Protein AF-A0AA34TKB6-F1 (afdb_monomer_lite)

Secondary structure (DSSP, 8-state):
-HHHHHHHHHHHHHHHHHHHHHH-GGGGGGHHHHHHHHTTS-HHHHHHHHHHHHHHHHHHHHH-TT-TT-TTSPPHHHHHHTTGGGGGSS-------------

Sequence (103 aa):
MEKEKKTETEELFSNYFSIFTNLSKKNLSRRAMALQVFITLSYEQKERSVIGANNYVEYYKSKNPGDNEAKFSINAYEFLSNMMFEEYQQKVKVKKETLGGLI

Structure (mmCIF, N/CA/C/O backbone):
data_AF-A0AA34TKB6-F1
#
_entry.id   AF-A0AA34TKB6-F1
#
loop_
_atom_site.group_PDB
_atom_site.id
_atom_site.type_symbol
_atom_site.label_atom_id
_atom_site.label_alt_id
_atom_site.label_comp_id
_atom_site.label_asym_id
_atom_site.label_entity_id
_atom_site.label_seq_id
_atom_site.pdbx_PDB_ins_code
_atom_site.Cartn_x
_atom_site.Cartn_y
_atom_site.Cartn_z
_atom_site.occupancy
_atom_site.B_iso_or_equiv
_atom_site.auth_seq_id
_atom_site.auth_comp_id
_atom_site.auth_asym_id
_atom_site.auth_atom_id
_atom_site.pdbx_PDB_model_num
ATOM 1 N N . MET A 1 1 ? -12.772 7.305 23.491 1.00 60.16 1 MET A N 1
ATOM 2 C CA . MET A 1 1 ? -12.317 5.973 23.045 1.00 60.16 1 MET A CA 1
ATOM 3 C C . MET A 1 1 ? -12.767 5.587 21.633 1.00 60.16 1 MET A C 1
ATOM 5 O O . MET A 1 1 ? -11.909 5.457 20.776 1.00 60.16 1 MET A O 1
ATOM 9 N N . GLU A 1 2 ? -14.062 5.411 21.329 1.00 62.03 2 GLU A N 1
ATOM 10 C CA . GLU A 1 2 ? -14.483 4.950 19.981 1.00 62.03 2 GLU A CA 1
ATOM 11 C C . GLU A 1 2 ? -14.288 6.012 18.879 1.00 62.03 2 GLU A C 1
ATOM 13 O O . GLU A 1 2 ? -13.826 5.700 17.784 1.00 62.03 2 GLU A O 1
ATOM 18 N N . LYS A 1 3 ? -14.539 7.293 19.194 1.00 65.38 3 LYS A N 1
ATOM 19 C CA . LYS A 1 3 ? -14.238 8.418 18.289 1.00 65.38 3 LYS A CA 1
ATOM 20 C C . LYS A 1 3 ? -12.742 8.564 17.988 1.00 65.38 3 LYS A C 1
ATOM 22 O O . LYS A 1 3 ? -12.398 8.821 16.845 1.00 65.38 3 LYS A O 1
ATOM 27 N N . GLU A 1 4 ? -11.873 8.372 18.979 1.00 66.94 4 GLU A N 1
ATOM 28 C CA . GLU A 1 4 ? -10.415 8.505 18.811 1.00 66.94 4 GLU A CA 1
ATOM 29 C C . GLU A 1 4 ? -9.864 7.429 17.868 1.00 66.94 4 GLU A C 1
ATOM 31 O O . GLU A 1 4 ? -9.162 7.753 16.917 1.00 66.94 4 GLU A O 1
ATOM 36 N N . LYS A 1 5 ? -10.288 6.168 18.042 1.00 67.25 5 LYS A N 1
ATOM 37 C CA . LYS A 1 5 ? -9.891 5.054 17.158 1.00 67.25 5 LYS A CA 1
ATOM 38 C C . LYS A 1 5 ? -10.352 5.235 15.708 1.00 67.25 5 LYS A C 1
ATOM 40 O O . LYS A 1 5 ? -9.711 4.742 14.775 1.00 67.25 5 LYS A O 1
ATOM 45 N N . LYS A 1 6 ? -11.486 5.915 15.509 1.00 72.19 6 LYS A N 1
ATOM 46 C CA . LYS A 1 6 ? -12.004 6.232 14.176 1.00 72.19 6 LYS A CA 1
ATOM 47 C C . LYS A 1 6 ? -11.121 7.268 13.479 1.00 72.19 6 LYS A C 1
ATOM 49 O O . LYS A 1 6 ? -10.708 7.019 12.350 1.00 72.19 6 LYS A O 1
ATOM 54 N N . THR A 1 7 ? -10.786 8.360 14.165 1.00 81.06 7 THR A N 1
ATOM 55 C CA . THR A 1 7 ? -9.883 9.397 13.642 1.00 81.06 7 THR A CA 1
ATOM 56 C C . THR A 1 7 ? -8.513 8.816 13.296 1.00 81.06 7 THR A C 1
ATOM 58 O O . THR A 1 7 ? -7.997 9.051 12.211 1.00 81.06 7 THR A O 1
ATOM 61 N N . GLU A 1 8 ? -7.974 7.959 14.159 1.00 87.62 8 GLU A N 1
ATOM 62 C CA . GLU A 1 8 ? -6.676 7.313 13.946 1.00 87.62 8 GLU A CA 1
ATOM 63 C C . GLU A 1 8 ? -6.678 6.370 12.726 1.00 87.62 8 GLU A C 1
ATOM 65 O O . GLU A 1 8 ? -5.744 6.359 11.926 1.00 87.62 8 GLU A O 1
ATOM 70 N N . THR A 1 9 ? -7.769 5.623 12.506 1.00 90.94 9 THR A N 1
ATOM 71 C CA . THR A 1 9 ? -7.924 4.805 11.288 1.00 90.94 9 THR A CA 1
ATOM 72 C C . THR A 1 9 ? -7.987 5.671 10.025 1.00 90.94 9 THR A C 1
ATOM 74 O O . THR A 1 9 ? -7.421 5.294 8.997 1.00 90.94 9 THR A O 1
ATOM 77 N N . GLU A 1 10 ? -8.670 6.815 10.076 1.00 94.25 10 GLU A N 1
ATOM 78 C CA . GLU A 1 10 ? -8.768 7.750 8.950 1.00 94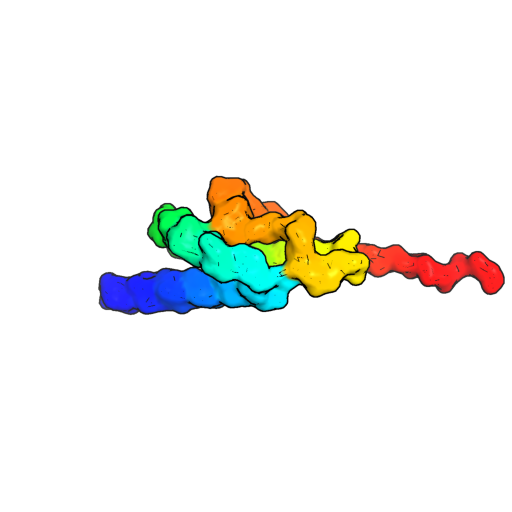.25 10 GLU A CA 1
ATOM 79 C C . GLU A 1 10 ? -7.410 8.395 8.629 1.00 94.25 10 GLU A C 1
ATOM 81 O O . GLU A 1 10 ? -7.031 8.471 7.456 1.00 94.25 10 GLU A O 1
ATOM 86 N N . GLU A 1 11 ? -6.647 8.782 9.653 1.00 96.38 11 GLU A N 1
ATOM 87 C CA . GLU A 1 11 ? -5.285 9.307 9.515 1.00 96.38 11 GLU A CA 1
ATOM 88 C C . GLU A 1 11 ? -4.332 8.268 8.919 1.00 96.38 11 GLU A C 1
ATOM 90 O O . GLU A 1 11 ? -3.646 8.551 7.934 1.00 96.38 11 GLU A O 1
ATOM 95 N N . LEU A 1 12 ? -4.335 7.037 9.443 1.00 97.75 12 LEU A N 1
ATOM 96 C CA . LEU A 1 12 ? -3.503 5.955 8.914 1.00 97.75 12 LEU A CA 1
ATOM 97 C C . LEU A 1 12 ? -3.854 5.629 7.460 1.00 97.75 12 LEU A C 1
ATOM 99 O O . LEU A 1 12 ? -2.950 5.448 6.644 1.00 97.75 12 LEU A O 1
ATOM 103 N N . PHE A 1 13 ? -5.143 5.606 7.103 1.00 98.38 13 PHE A N 1
ATOM 104 C CA . PHE A 1 13 ? -5.546 5.402 5.713 1.00 98.38 13 PHE A CA 1
ATOM 105 C C . PHE A 1 13 ? -5.097 6.557 4.813 1.00 98.38 13 PHE A C 1
ATOM 107 O O . PHE A 1 13 ? -4.620 6.321 3.703 1.00 98.38 13 PHE A O 1
ATOM 114 N N . SER A 1 14 ? -5.231 7.802 5.278 1.00 98.06 14 SER A N 1
ATOM 115 C CA . SER A 1 14 ? -4.774 8.982 4.540 1.00 98.06 14 SER A CA 1
ATOM 116 C C . SER A 1 14 ? -3.269 8.909 4.268 1.00 98.06 14 SER A C 1
ATOM 118 O O . SER A 1 14 ? -2.841 9.038 3.118 1.00 98.06 14 SER A O 1
ATOM 120 N N . ASN A 1 15 ? -2.479 8.584 5.294 1.00 98.12 15 ASN A N 1
ATOM 121 C CA . ASN A 1 15 ? -1.034 8.397 5.189 1.00 98.12 15 ASN A CA 1
ATOM 122 C C . ASN A 1 15 ? -0.695 7.278 4.201 1.00 98.12 15 ASN A C 1
ATOM 124 O O . ASN A 1 15 ? 0.017 7.514 3.224 1.00 98.12 15 ASN A O 1
ATOM 128 N N . TYR A 1 16 ? -1.273 6.093 4.402 1.00 98.62 16 TYR A N 1
ATOM 129 C CA . TYR A 1 16 ? -1.113 4.938 3.525 1.00 98.62 16 TYR A CA 1
ATOM 130 C C . TYR A 1 16 ? -1.412 5.277 2.055 1.00 98.62 16 TYR A C 1
ATOM 132 O O . TYR A 1 16 ? -0.605 5.023 1.160 1.00 98.62 16 TYR A O 1
ATOM 140 N N . PHE A 1 17 ? -2.572 5.879 1.791 1.00 98.38 17 PHE A N 1
ATOM 141 C CA . PHE A 1 17 ? -3.029 6.126 0.430 1.00 98.38 17 PHE A CA 1
ATOM 142 C C . PHE A 1 17 ? -2.220 7.235 -0.251 1.00 98.38 17 PHE A C 1
ATOM 144 O O . PHE A 1 17 ? -1.921 7.126 -1.443 1.00 98.38 17 PHE A O 1
ATOM 151 N N . SER A 1 18 ? -1.800 8.253 0.512 1.00 98.38 18 SER A N 1
ATOM 152 C CA . SER A 1 18 ? -0.962 9.346 0.010 1.00 98.38 18 SER A CA 1
ATOM 153 C C . SER A 1 18 ? 0.359 8.840 -0.576 1.00 98.38 18 SER A C 1
ATOM 155 O O . SER A 1 18 ? 0.784 9.316 -1.628 1.00 98.38 18 SER A O 1
ATOM 157 N N . ILE A 1 19 ? 0.966 7.813 0.031 1.00 98.44 19 ILE A N 1
ATOM 158 C CA . ILE A 1 19 ? 2.209 7.188 -0.443 1.00 98.44 19 ILE A CA 1
ATOM 159 C C . ILE A 1 19 ? 2.027 6.656 -1.871 1.00 98.44 19 ILE A C 1
ATOM 161 O O . ILE A 1 19 ? 2.826 6.948 -2.764 1.00 98.44 19 ILE A O 1
ATOM 165 N N . PHE A 1 20 ? 0.932 5.937 -2.120 1.00 98.31 20 PHE A N 1
ATOM 166 C CA . PHE A 1 20 ? 0.632 5.380 -3.437 1.00 98.31 20 PHE A CA 1
ATOM 167 C C . PHE A 1 20 ? 0.208 6.439 -4.456 1.00 98.31 20 PHE A C 1
ATOM 169 O O . PHE A 1 20 ? 0.598 6.346 -5.622 1.00 98.31 20 PHE A O 1
ATOM 176 N N . THR A 1 21 ? -0.554 7.461 -4.061 1.00 97.62 21 THR A N 1
ATOM 177 C CA . THR A 1 21 ? -0.914 8.555 -4.980 1.00 97.62 21 THR A CA 1
ATOM 178 C C . THR A 1 21 ? 0.280 9.437 -5.332 1.00 97.62 21 THR A C 1
ATOM 180 O O . THR A 1 21 ? 0.345 9.935 -6.455 1.00 97.62 21 THR A O 1
ATOM 183 N N . ASN A 1 22 ? 1.245 9.574 -4.417 1.00 97.31 22 ASN A N 1
ATOM 184 C CA . ASN A 1 22 ? 2.516 10.256 -4.658 1.00 97.31 22 ASN A CA 1
ATOM 185 C C . ASN A 1 22 ? 3.458 9.425 -5.541 1.00 97.31 22 ASN A C 1
ATOM 187 O O . ASN A 1 22 ? 4.282 9.995 -6.253 1.00 97.31 22 ASN A O 1
ATOM 191 N N . LEU A 1 23 ? 3.347 8.090 -5.520 1.00 96.88 23 LEU A N 1
ATOM 192 C CA . LEU A 1 23 ? 4.041 7.226 -6.477 1.00 96.88 23 LEU A CA 1
ATOM 193 C C . LEU A 1 23 ? 3.400 7.299 -7.872 1.00 96.88 23 LEU A C 1
ATOM 195 O O . LEU A 1 23 ? 4.112 7.447 -8.858 1.00 96.88 23 LEU A O 1
ATOM 199 N N . SER A 1 24 ? 2.074 7.161 -7.971 1.00 96.69 24 SER A N 1
ATOM 200 C CA . SER A 1 24 ? 1.366 7.186 -9.254 1.00 96.69 24 SER A CA 1
ATOM 201 C C . SER A 1 24 ? -0.093 7.608 -9.106 1.00 96.69 24 SER A C 1
ATOM 203 O O . SER A 1 24 ? -0.853 7.040 -8.311 1.00 96.69 24 SER A O 1
ATOM 205 N N . LYS A 1 25 ? -0.530 8.542 -9.962 1.00 94.38 25 LYS A N 1
ATOM 206 C CA . LYS A 1 25 ? -1.909 9.062 -9.980 1.00 94.38 25 LYS A CA 1
ATOM 207 C C . LYS A 1 25 ? -2.961 7.994 -10.293 1.00 94.38 25 LYS A C 1
ATOM 209 O O . LYS A 1 25 ? -4.119 8.175 -9.919 1.00 94.38 25 LYS A O 1
ATOM 214 N N . LYS A 1 26 ? -2.581 6.858 -10.901 1.00 92.81 26 LYS A N 1
ATOM 215 C CA . LYS A 1 26 ? -3.499 5.734 -11.182 1.00 92.81 26 LYS A CA 1
ATOM 216 C C . LYS A 1 26 ? -4.230 5.236 -9.931 1.00 92.81 26 LYS A C 1
ATOM 218 O O . LYS A 1 26 ? -5.367 4.772 -10.019 1.00 92.81 26 LYS A O 1
ATOM 223 N N . ASN A 1 27 ? -3.602 5.396 -8.764 1.00 96.38 27 ASN A N 1
ATOM 224 C CA . ASN A 1 27 ? -4.155 4.976 -7.484 1.00 96.38 27 ASN A CA 1
ATOM 225 C C . ASN A 1 27 ? -5.422 5.739 -7.087 1.00 96.38 27 ASN A C 1
ATOM 227 O O . ASN A 1 27 ? -6.256 5.156 -6.403 1.00 96.38 27 ASN A O 1
ATOM 231 N N . LEU A 1 28 ? -5.632 6.976 -7.562 1.00 96.19 28 LEU A N 1
ATOM 232 C CA . LEU A 1 28 ? -6.823 7.775 -7.232 1.00 96.19 28 LEU A CA 1
ATOM 233 C C . LEU A 1 28 ? -8.128 7.027 -7.547 1.00 96.19 28 LEU A C 1
ATOM 235 O O . LEU A 1 28 ? -9.046 7.010 -6.730 1.00 96.19 28 LEU A O 1
ATOM 239 N N . SER A 1 29 ? -8.165 6.321 -8.683 1.00 95.44 29 SER A N 1
ATOM 240 C CA . SER A 1 29 ? -9.314 5.509 -9.117 1.00 95.44 29 SER A CA 1
ATOM 241 C C . SER A 1 29 ? -9.609 4.298 -8.216 1.00 95.44 29 SER A C 1
ATOM 243 O O . SER A 1 29 ? -10.674 3.692 -8.311 1.00 95.44 29 SER A O 1
ATOM 245 N N . ARG A 1 30 ? -8.676 3.929 -7.329 1.00 95.69 30 ARG A N 1
ATOM 246 C CA . ARG A 1 30 ? -8.742 2.742 -6.465 1.00 95.69 30 ARG A CA 1
ATOM 247 C C . ARG A 1 30 ? -8.995 3.077 -4.992 1.00 95.69 30 ARG A C 1
ATOM 249 O O . ARG A 1 30 ? -9.045 2.161 -4.174 1.00 95.69 30 ARG A O 1
ATOM 256 N N . ARG A 1 31 ? -9.212 4.355 -4.644 1.00 97.38 31 ARG A N 1
ATOM 257 C CA . ARG A 1 31 ? -9.371 4.815 -3.250 1.00 97.38 31 ARG A CA 1
ATOM 258 C C . ARG A 1 31 ? -10.450 4.061 -2.479 1.00 97.38 31 ARG A C 1
ATOM 260 O O . ARG A 1 31 ? -10.190 3.611 -1.371 1.00 97.38 31 ARG A O 1
ATOM 267 N N . ALA A 1 32 ? -11.646 3.932 -3.054 1.00 97.62 32 ALA A N 1
ATOM 268 C CA . ALA A 1 32 ? -12.775 3.294 -2.376 1.00 97.62 32 ALA A CA 1
ATOM 269 C C . ALA A 1 32 ? -12.497 1.815 -2.063 1.00 97.62 32 ALA A C 1
ATOM 271 O O . ALA A 1 32 ? -12.769 1.358 -0.958 1.00 97.62 32 ALA A O 1
ATOM 272 N N . MET A 1 33 ? -11.883 1.089 -3.001 1.00 98.19 33 MET A N 1
ATOM 273 C CA . MET A 1 33 ? -11.533 -0.320 -2.801 1.00 98.19 33 MET A CA 1
ATOM 274 C C . MET A 1 33 ? -10.398 -0.489 -1.792 1.00 98.19 33 MET A C 1
ATOM 276 O O . MET A 1 33 ? -10.480 -1.350 -0.924 1.00 98.19 33 MET A O 1
ATOM 280 N N . ALA A 1 34 ? -9.369 0.362 -1.856 1.00 98.12 34 ALA A N 1
ATOM 281 C CA . ALA A 1 34 ? -8.300 0.357 -0.863 1.00 98.12 34 ALA A CA 1
ATOM 282 C C . ALA A 1 34 ? -8.851 0.638 0.545 1.00 98.12 34 ALA A C 1
ATOM 284 O O . ALA A 1 34 ? -8.500 -0.073 1.480 1.00 98.12 34 ALA A O 1
ATOM 285 N N . LEU A 1 35 ? -9.761 1.610 0.693 1.00 98.12 35 LEU A N 1
ATOM 286 C CA . LEU A 1 35 ? -10.407 1.909 1.974 1.00 98.12 35 LEU A CA 1
ATOM 287 C C . LEU A 1 35 ? -11.207 0.712 2.497 1.00 98.12 35 LEU A C 1
ATOM 289 O O . LEU A 1 35 ? -11.090 0.378 3.672 1.00 98.12 35 LEU A O 1
ATOM 293 N N . GLN A 1 36 ? -11.980 0.054 1.628 1.00 97.69 36 GLN A N 1
ATOM 294 C CA . GLN A 1 36 ? -12.806 -1.094 2.003 1.00 97.69 36 GLN A CA 1
ATOM 295 C C . GLN A 1 36 ? -11.978 -2.249 2.580 1.00 97.69 36 GLN A C 1
ATOM 297 O O . GLN A 1 36 ? -12.428 -2.895 3.522 1.00 97.69 36 GLN A O 1
ATOM 302 N N . VAL A 1 37 ? -10.777 -2.490 2.048 1.00 98.06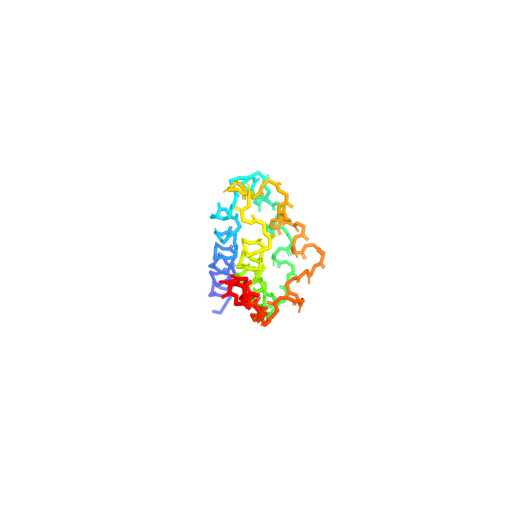 37 VAL A N 1
ATOM 303 C CA . VAL A 1 37 ? -9.842 -3.490 2.591 1.00 98.06 37 VAL A CA 1
ATOM 304 C C . VAL A 1 37 ? -9.136 -2.960 3.839 1.00 98.06 37 VAL A C 1
ATOM 306 O O . VAL A 1 37 ? -8.964 -3.673 4.820 1.00 98.06 37 VAL A O 1
ATOM 309 N N . PHE A 1 38 ? -8.746 -1.688 3.846 1.00 98.12 38 PHE A N 1
ATOM 310 C CA . PHE A 1 38 ? -7.998 -1.100 4.953 1.00 98.12 38 PHE A CA 1
ATOM 311 C C . PHE A 1 38 ? -8.773 -1.118 6.276 1.00 98.12 38 PHE A C 1
ATOM 313 O O . PHE A 1 38 ? -8.206 -1.404 7.330 1.00 98.12 38 PHE A O 1
ATOM 320 N N . ILE A 1 39 ? -10.079 -0.832 6.244 1.00 96.38 39 ILE A N 1
ATOM 321 C CA . ILE A 1 39 ? -10.899 -0.803 7.465 1.00 96.38 39 ILE A CA 1
ATOM 322 C C . ILE A 1 39 ? -11.064 -2.183 8.111 1.00 96.38 39 ILE A C 1
ATOM 324 O O . ILE A 1 39 ? -11.350 -2.238 9.304 1.00 96.38 39 ILE A O 1
ATOM 328 N N . THR A 1 40 ? -10.861 -3.272 7.359 1.00 96.44 40 THR A N 1
ATOM 329 C CA . THR A 1 40 ? -10.950 -4.645 7.882 1.00 96.44 40 THR A CA 1
ATOM 330 C C . THR A 1 40 ? -9.654 -5.125 8.529 1.00 96.44 40 THR A C 1
ATOM 332 O O . THR A 1 40 ? -9.650 -6.178 9.160 1.00 96.44 40 THR A O 1
ATOM 335 N N . LEU A 1 41 ? -8.552 -4.385 8.371 1.00 96.69 41 LEU A N 1
ATOM 336 C CA . LEU A 1 41 ? -7.267 -4.721 8.980 1.00 96.69 41 LEU A CA 1
ATOM 337 C C . LEU A 1 41 ? -7.281 -4.483 10.495 1.00 96.69 41 LEU A C 1
ATOM 339 O O . LEU A 1 41 ? -7.921 -3.544 10.987 1.00 96.69 41 LEU A O 1
ATOM 343 N N . SER A 1 42 ? -6.506 -5.293 11.227 1.00 96.12 42 SER A N 1
ATOM 344 C CA . SER A 1 42 ? -6.179 -4.995 12.625 1.00 96.12 42 SER A CA 1
ATOM 345 C C . SER A 1 42 ? -5.436 -3.661 12.724 1.00 96.12 42 SER A C 1
ATOM 347 O O . SER A 1 42 ? -4.880 -3.164 11.742 1.00 96.12 42 SER A O 1
ATOM 349 N N . TYR A 1 43 ? -5.411 -3.067 13.915 1.00 95.00 43 TYR A N 1
ATOM 350 C CA . TYR A 1 43 ? -4.683 -1.818 14.120 1.00 95.00 43 TYR A CA 1
ATOM 351 C C . TYR A 1 43 ? -3.191 -1.969 13.772 1.00 95.00 43 TYR A C 1
ATOM 353 O O . TYR A 1 43 ? -2.658 -1.190 12.985 1.00 95.00 43 TYR A O 1
ATOM 361 N N . GLU A 1 44 ? -2.554 -3.049 14.228 1.00 95.56 44 GLU A N 1
ATOM 362 C CA . GLU A 1 44 ? -1.148 -3.334 13.933 1.00 95.56 44 GLU A CA 1
ATOM 363 C C . GLU A 1 44 ? -0.914 -3.555 12.431 1.00 95.56 44 GLU A C 1
ATOM 365 O O . GLU A 1 44 ? 0.107 -3.144 11.886 1.00 95.56 44 GLU A O 1
ATOM 370 N N . GLN A 1 45 ? -1.860 -4.189 11.730 1.00 97.38 45 GLN A N 1
ATOM 371 C CA . GLN A 1 45 ? -1.781 -4.358 10.277 1.00 97.38 45 GLN A CA 1
ATOM 372 C C . GLN A 1 45 ? -1.916 -3.025 9.533 1.00 97.38 45 GLN A C 1
ATOM 374 O O . GLN A 1 45 ? -1.244 -2.828 8.521 1.00 97.38 45 GLN A O 1
ATOM 379 N N . LYS A 1 46 ? -2.730 -2.084 10.030 1.00 98.12 46 LYS A N 1
ATOM 380 C CA . LYS A 1 46 ? -2.814 -0.727 9.465 1.00 98.12 46 LYS A CA 1
ATOM 381 C C . LYS A 1 46 ? -1.473 -0.011 9.588 1.00 98.12 46 LYS A C 1
ATOM 383 O O . LYS A 1 46 ? -0.985 0.514 8.589 1.00 98.12 46 LYS A O 1
ATOM 388 N N . GLU A 1 47 ? -0.833 -0.058 10.753 1.00 97.50 47 GLU A N 1
ATOM 389 C CA . GLU A 1 47 ? 0.507 0.512 10.948 1.00 97.50 47 GLU A CA 1
ATOM 390 C C . GLU A 1 47 ? 1.550 -0.152 10.035 1.00 97.50 47 GLU A C 1
ATOM 392 O O . GLU A 1 47 ? 2.260 0.531 9.289 1.00 97.50 47 GLU A O 1
ATOM 397 N N . ARG A 1 48 ? 1.584 -1.492 10.006 1.00 97.69 48 ARG A N 1
ATOM 398 C CA . ARG A 1 48 ? 2.473 -2.257 9.118 1.00 97.69 48 ARG A CA 1
ATOM 399 C C . ARG A 1 48 ? 2.234 -1.941 7.645 1.00 97.69 48 ARG A C 1
ATOM 401 O O . ARG A 1 48 ? 3.196 -1.896 6.879 1.00 97.69 48 ARG A O 1
ATOM 408 N N . SER A 1 49 ? 0.996 -1.666 7.235 1.00 98.38 49 SER A N 1
ATOM 409 C CA . SER A 1 49 ? 0.681 -1.297 5.852 1.00 98.38 49 SER A CA 1
ATOM 410 C C . SER A 1 49 ? 1.306 0.037 5.432 1.00 98.38 49 SER A C 1
ATOM 412 O O . SER A 1 49 ? 1.797 0.144 4.309 1.00 98.38 49 SER A O 1
ATOM 414 N N . VAL A 1 50 ? 1.365 1.026 6.333 1.00 98.31 50 VAL A N 1
ATOM 415 C CA . VAL A 1 50 ? 2.011 2.327 6.084 1.00 98.31 50 VAL A CA 1
ATOM 416 C C . VAL A 1 50 ? 3.527 2.156 5.956 1.00 98.31 50 VAL A C 1
ATOM 418 O O . VAL A 1 50 ? 4.142 2.703 5.037 1.00 98.31 50 VAL A O 1
ATOM 421 N N . ILE A 1 51 ? 4.136 1.362 6.842 1.00 97.50 51 ILE A N 1
ATOM 422 C CA . ILE A 1 51 ? 5.573 1.043 6.796 1.00 97.50 51 ILE A CA 1
ATOM 423 C C . ILE A 1 51 ? 5.911 0.307 5.494 1.00 97.50 51 ILE A C 1
ATOM 425 O O . ILE A 1 51 ? 6.800 0.724 4.748 1.00 97.50 51 ILE A O 1
ATOM 429 N N . GLY A 1 52 ? 5.151 -0.746 5.189 1.00 98.06 52 GLY A N 1
ATOM 430 C CA . GLY A 1 52 ? 5.320 -1.554 3.988 1.00 98.06 52 GLY A CA 1
ATOM 431 C C . GLY A 1 52 ? 5.164 -0.738 2.710 1.00 98.06 52 GLY A C 1
ATOM 432 O O . GLY A 1 52 ? 5.974 -0.876 1.797 1.00 98.06 52 GLY A O 1
ATOM 433 N N . ALA A 1 53 ? 4.175 0.159 2.653 1.00 98.31 53 ALA A N 1
ATOM 434 C CA . ALA A 1 53 ? 3.959 1.035 1.505 1.00 98.31 53 ALA A CA 1
ATOM 435 C C . ALA A 1 53 ? 5.173 1.936 1.234 1.00 98.31 53 ALA A C 1
ATOM 437 O O . ALA A 1 53 ? 5.632 2.016 0.096 1.00 98.31 53 ALA A O 1
ATOM 438 N N . ASN A 1 54 ? 5.729 2.577 2.268 1.00 97.88 54 ASN A N 1
ATOM 439 C CA . ASN A 1 54 ? 6.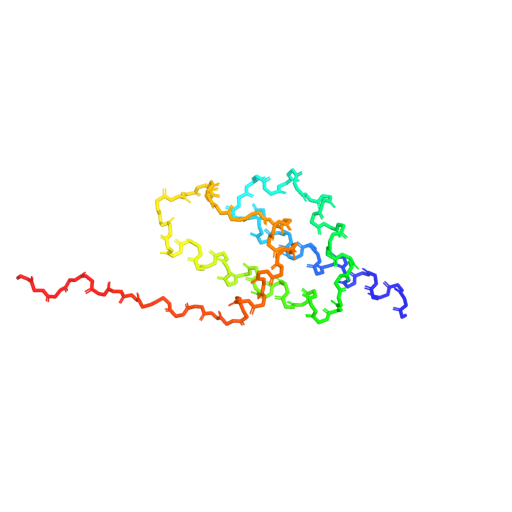919 3.421 2.118 1.00 97.88 54 ASN A CA 1
ATOM 440 C C . ASN A 1 54 ? 8.107 2.629 1.558 1.00 97.88 54 ASN A C 1
ATOM 442 O O . ASN A 1 54 ? 8.729 3.036 0.574 1.00 97.88 54 ASN A O 1
ATOM 446 N N . ASN A 1 55 ? 8.382 1.465 2.144 1.00 97.12 55 ASN A N 1
ATOM 447 C CA . ASN A 1 55 ? 9.503 0.622 1.734 1.00 97.12 55 ASN A CA 1
ATOM 448 C C . ASN A 1 55 ? 9.305 0.049 0.323 1.00 97.12 55 ASN A C 1
ATOM 450 O O . ASN A 1 55 ? 10.257 -0.006 -0.457 1.00 97.12 55 ASN A O 1
ATOM 454 N N . TYR A 1 56 ? 8.075 -0.323 -0.037 1.00 97.31 56 TYR A N 1
ATOM 455 C CA . TYR A 1 56 ? 7.725 -0.756 -1.388 1.00 97.31 56 TYR A CA 1
ATOM 456 C C . TYR A 1 56 ? 7.983 0.344 -2.421 1.00 97.31 56 TYR A C 1
ATOM 458 O O . TYR A 1 56 ? 8.603 0.082 -3.450 1.00 97.31 56 TYR A O 1
ATOM 466 N N . VAL A 1 57 ? 7.549 1.580 -2.154 1.00 96.19 57 VAL A N 1
ATOM 467 C CA . VAL A 1 57 ? 7.751 2.707 -3.076 1.00 96.19 57 VAL A CA 1
ATOM 468 C C . VAL A 1 57 ? 9.239 2.990 -3.288 1.00 96.19 57 VAL A C 1
ATOM 470 O O . VAL A 1 57 ? 9.665 3.188 -4.429 1.00 96.19 57 VAL A O 1
ATOM 473 N N . GLU A 1 58 ? 10.038 2.983 -2.217 1.00 95.31 58 GLU A N 1
ATOM 474 C CA . GLU A 1 58 ? 11.497 3.132 -2.304 1.00 95.31 58 GLU A CA 1
ATOM 475 C C . GLU A 1 58 ? 12.127 1.999 -3.133 1.00 95.31 58 GLU A C 1
ATOM 477 O O . GLU A 1 58 ? 12.888 2.257 -4.072 1.00 95.31 58 GLU A O 1
ATOM 482 N N . TYR A 1 59 ? 11.764 0.746 -2.841 1.00 95.62 59 TYR A N 1
ATOM 483 C CA . TYR A 1 59 ? 12.220 -0.424 -3.587 1.00 95.62 59 TYR A CA 1
ATOM 484 C C . TYR A 1 59 ? 11.860 -0.327 -5.074 1.00 95.62 59 TYR A C 1
ATOM 486 O O . TYR A 1 59 ? 12.738 -0.468 -5.928 1.00 95.62 59 TYR A O 1
ATOM 494 N N . TYR A 1 60 ? 10.600 -0.029 -5.390 1.00 95.81 60 TYR A N 1
ATOM 495 C CA . TYR A 1 60 ? 10.104 0.046 -6.758 1.00 95.81 60 TYR A CA 1
ATOM 496 C C . TYR A 1 60 ? 10.883 1.072 -7.578 1.00 95.81 60 TYR A C 1
ATOM 498 O O . TYR A 1 60 ? 11.382 0.739 -8.654 1.00 95.81 60 TYR A O 1
ATOM 506 N N . LYS A 1 61 ? 11.047 2.292 -7.047 1.00 94.50 61 LYS A N 1
ATOM 507 C CA . LYS A 1 61 ? 11.804 3.366 -7.708 1.00 94.50 61 LYS A CA 1
ATOM 508 C C . LYS A 1 61 ? 13.261 2.969 -7.950 1.00 94.50 61 LYS A C 1
ATOM 510 O O . LYS A 1 61 ? 13.802 3.265 -9.009 1.00 94.50 61 LYS A O 1
ATOM 515 N N . SER A 1 62 ? 13.882 2.264 -7.000 1.00 93.69 62 SER A N 1
ATOM 516 C CA . SER A 1 62 ? 15.271 1.802 -7.136 1.00 93.69 62 SER A CA 1
ATOM 517 C C . SER A 1 62 ? 15.452 0.736 -8.222 1.00 93.69 62 SER A C 1
ATOM 519 O O . SER A 1 62 ? 16.491 0.693 -8.874 1.00 93.69 62 SER A O 1
ATOM 521 N N . LYS A 1 63 ? 14.446 -0.123 -8.424 1.00 93.75 63 LYS A N 1
ATOM 522 C CA . LYS A 1 63 ? 14.483 -1.222 -9.398 1.00 93.75 63 LYS A CA 1
ATOM 523 C C . LYS A 1 63 ? 13.991 -0.826 -10.784 1.00 93.75 63 LYS A C 1
ATOM 525 O O . LYS A 1 63 ? 14.339 -1.496 -11.748 1.00 93.75 63 LYS A O 1
ATOM 530 N N . ASN A 1 64 ? 13.229 0.261 -10.889 1.00 94.38 64 ASN A N 1
ATOM 531 C CA . ASN A 1 64 ? 12.598 0.696 -12.132 1.00 94.38 64 ASN A CA 1
ATOM 532 C C . ASN A 1 64 ? 12.899 2.177 -12.431 1.00 94.38 64 ASN A C 1
ATOM 534 O O . ASN A 1 64 ? 11.964 2.963 -12.593 1.00 94.38 64 ASN A O 1
ATOM 538 N N . PRO A 1 65 ? 14.178 2.594 -12.530 1.00 91.94 65 PRO A N 1
ATOM 539 C CA . PRO A 1 65 ? 14.531 4.002 -12.738 1.00 91.94 65 PRO A CA 1
ATOM 540 C C . PRO A 1 65 ? 14.022 4.577 -14.072 1.00 91.94 65 PRO A C 1
ATOM 542 O O . PRO A 1 65 ? 13.947 5.790 -14.217 1.00 91.94 65 PRO A O 1
ATOM 545 N N . GLY A 1 66 ? 13.670 3.726 -15.044 1.00 92.00 66 GLY A N 1
ATOM 546 C CA . GLY A 1 66 ? 13.098 4.142 -16.330 1.00 92.00 66 GLY A CA 1
ATOM 547 C C . GLY A 1 66 ? 11.580 4.367 -16.323 1.00 92.00 66 GLY A C 1
ATOM 548 O O . GLY A 1 66 ? 11.044 4.889 -17.297 1.00 92.00 66 GLY A O 1
ATOM 549 N N . ASP A 1 67 ? 10.873 3.989 -15.253 1.00 93.81 67 ASP A N 1
ATOM 550 C CA . ASP A 1 67 ? 9.416 4.126 -15.155 1.00 93.81 67 ASP A CA 1
ATOM 551 C C . ASP A 1 67 ? 9.025 5.322 -14.275 1.00 93.81 67 ASP A C 1
ATOM 553 O O . ASP A 1 67 ? 8.568 5.181 -13.139 1.00 93.81 67 ASP A O 1
ATOM 557 N N . ASN A 1 68 ? 9.199 6.524 -14.826 1.00 90.06 68 ASN A N 1
ATOM 558 C CA . ASN A 1 68 ? 8.967 7.796 -14.127 1.00 90.06 68 ASN A CA 1
ATOM 559 C C . ASN A 1 68 ? 7.520 7.995 -13.641 1.00 90.06 68 ASN A C 1
ATOM 561 O O . ASN A 1 68 ? 7.278 8.753 -12.706 1.00 90.06 68 ASN A O 1
ATOM 565 N N . GLU A 1 69 ? 6.553 7.332 -14.276 1.00 92.62 69 GLU A N 1
ATOM 566 C CA . GLU A 1 69 ? 5.130 7.409 -13.918 1.00 92.62 69 GLU A CA 1
ATOM 567 C C . GLU A 1 69 ? 4.679 6.239 -13.023 1.00 92.62 69 GLU A C 1
ATOM 569 O O . GLU A 1 69 ? 3.506 6.160 -12.629 1.00 92.62 69 GLU A O 1
ATOM 574 N N . ALA A 1 70 ? 5.600 5.317 -12.720 1.00 95.44 70 ALA A N 1
ATOM 575 C CA . ALA A 1 70 ? 5.333 4.064 -12.034 1.00 95.44 70 ALA A CA 1
ATOM 576 C C . ALA A 1 70 ? 4.136 3.311 -12.651 1.00 95.44 70 ALA A C 1
ATOM 578 O O . ALA A 1 70 ? 3.244 2.827 -11.944 1.00 95.44 70 ALA A O 1
ATOM 579 N N . LYS A 1 71 ? 4.083 3.234 -13.989 1.00 92.81 71 LYS A N 1
ATOM 580 C CA . LYS A 1 71 ? 3.019 2.560 -14.752 1.00 92.81 71 LYS A CA 1
ATOM 581 C C . LYS A 1 71 ? 2.881 1.099 -14.348 1.00 92.81 71 LYS A C 1
ATOM 583 O O . LYS A 1 71 ? 1.751 0.632 -14.196 1.00 92.81 71 LYS A O 1
ATOM 588 N N . PHE A 1 72 ? 3.994 0.427 -14.065 1.00 93.38 72 PHE A N 1
ATOM 589 C CA . PHE A 1 72 ? 4.024 -1.003 -13.741 1.00 93.38 72 PHE A CA 1
ATOM 590 C C . PHE A 1 72 ? 4.001 -1.313 -12.238 1.00 93.38 72 PHE A C 1
ATOM 592 O O . PHE A 1 72 ? 4.048 -2.477 -11.851 1.00 93.38 72 PHE A O 1
ATOM 599 N N . SER A 1 73 ? 3.894 -0.299 -11.371 1.00 96.56 73 SER A N 1
ATOM 600 C CA . SER A 1 73 ? 3.799 -0.533 -9.927 1.00 96.56 73 SER A CA 1
ATOM 601 C C . SER A 1 73 ? 2.487 -1.210 -9.542 1.00 96.56 73 SER A C 1
ATOM 603 O O . SER A 1 73 ? 1.448 -1.019 -10.178 1.00 96.56 73 SER A O 1
ATOM 605 N N . ILE A 1 74 ? 2.517 -1.958 -8.453 1.00 97.12 74 ILE A N 1
ATOM 606 C CA . ILE A 1 74 ? 1.326 -2.486 -7.800 1.00 97.12 74 ILE A CA 1
ATOM 607 C C . ILE A 1 74 ? 0.537 -1.299 -7.249 1.00 97.12 74 ILE A C 1
ATOM 609 O O . ILE A 1 74 ? 1.107 -0.322 -6.753 1.00 97.12 74 ILE A O 1
ATOM 613 N N . ASN A 1 75 ? -0.785 -1.350 -7.387 1.00 97.75 75 ASN A N 1
ATOM 614 C CA . ASN A 1 75 ? -1.648 -0.294 -6.872 1.00 97.75 75 ASN A CA 1
ATOM 615 C C . ASN A 1 75 ? -1.970 -0.504 -5.383 1.00 97.75 75 ASN A C 1
ATOM 617 O O . ASN A 1 75 ? -1.831 -1.603 -4.852 1.00 97.75 75 ASN A O 1
ATOM 621 N N . ALA A 1 76 ? -2.432 0.552 -4.714 1.00 98.06 76 ALA A N 1
ATOM 622 C CA . ALA A 1 76 ? -2.728 0.541 -3.283 1.00 98.06 76 ALA A CA 1
ATOM 623 C C . ALA A 1 76 ? -3.701 -0.588 -2.887 1.00 98.06 76 ALA A C 1
ATOM 625 O O . ALA A 1 76 ? -3.503 -1.307 -1.913 1.00 98.06 76 ALA A O 1
ATOM 626 N N . TYR A 1 77 ? -4.752 -0.795 -3.677 1.00 98.44 77 TYR A N 1
ATOM 627 C CA . TYR A 1 77 ? -5.735 -1.831 -3.379 1.00 98.44 77 TYR A CA 1
ATOM 628 C C . TYR A 1 77 ? -5.128 -3.242 -3.447 1.00 98.44 77 TYR A C 1
ATOM 630 O O . TYR A 1 77 ? -5.312 -4.026 -2.517 1.00 98.44 77 TYR A O 1
ATOM 638 N N . GLU A 1 78 ? -4.379 -3.559 -4.503 1.00 98.25 78 GLU A N 1
ATOM 639 C CA . GLU A 1 78 ? -3.707 -4.860 -4.648 1.00 98.25 78 GLU A CA 1
ATOM 640 C C . GLU A 1 78 ? -2.651 -5.080 -3.564 1.00 98.25 78 GLU A C 1
ATOM 642 O O . GLU A 1 78 ? -2.528 -6.182 -3.033 1.00 98.25 78 GLU A O 1
ATOM 647 N N . PHE A 1 79 ? -1.932 -4.023 -3.181 1.00 98.44 79 PHE A N 1
ATOM 648 C CA . PHE A 1 79 ? -0.934 -4.087 -2.121 1.00 98.44 79 PHE A CA 1
ATOM 649 C C . PHE A 1 79 ? -1.541 -4.492 -0.769 1.00 98.44 79 PHE A C 1
ATOM 651 O O . PHE A 1 79 ? -0.963 -5.313 -0.058 1.00 98.44 79 PHE A O 1
ATOM 658 N N . LEU A 1 80 ? -2.718 -3.956 -0.423 1.00 98.50 80 LEU A N 1
ATOM 659 C CA . LEU A 1 80 ? -3.447 -4.364 0.784 1.00 98.50 80 LEU A CA 1
ATOM 660 C C . LEU A 1 80 ? -4.069 -5.752 0.640 1.00 98.50 80 LEU A C 1
ATOM 662 O O . LEU A 1 80 ? -3.933 -6.575 1.540 1.00 98.50 80 LEU A O 1
ATOM 666 N N . SER A 1 81 ? -4.744 -6.008 -0.483 1.00 97.56 81 SER A N 1
ATOM 667 C CA . SER A 1 81 ? -5.520 -7.240 -0.693 1.00 97.56 81 SER A CA 1
ATOM 668 C C . SER A 1 81 ? -4.647 -8.487 -0.663 1.00 97.56 81 SER A C 1
ATOM 670 O O . SER A 1 81 ? -5.076 -9.524 -0.172 1.00 97.56 81 SER A O 1
ATOM 672 N N . ASN A 1 82 ? -3.408 -8.361 -1.135 1.00 97.62 82 ASN A N 1
ATOM 673 C CA . ASN A 1 82 ? -2.434 -9.446 -1.143 1.00 97.62 82 ASN A CA 1
ATOM 674 C C . ASN A 1 82 ? -1.533 -9.451 0.103 1.00 97.62 82 ASN A C 1
ATOM 676 O O . ASN A 1 82 ? -0.570 -10.205 0.140 1.00 97.62 82 ASN A O 1
ATOM 680 N N . MET A 1 83 ? -1.798 -8.592 1.098 1.00 96.81 83 MET A N 1
ATOM 681 C CA . MET A 1 83 ? -0.972 -8.425 2.305 1.00 96.81 83 MET A CA 1
ATOM 682 C C . MET A 1 83 ? 0.522 -8.207 2.019 1.00 96.81 83 MET A C 1
ATOM 684 O O . MET A 1 83 ? 1.384 -8.520 2.838 1.00 96.81 83 MET A O 1
ATOM 688 N N . MET A 1 84 ? 0.835 -7.605 0.870 1.00 97.06 84 MET A N 1
ATOM 689 C CA . MET A 1 84 ? 2.207 -7.402 0.400 1.00 97.06 84 MET A CA 1
ATOM 690 C C . MET A 1 84 ? 3.052 -6.624 1.407 1.00 97.06 84 MET A C 1
ATOM 692 O O . MET A 1 84 ? 4.262 -6.800 1.468 1.00 97.06 84 MET A O 1
ATOM 696 N N . PHE A 1 85 ? 2.427 -5.768 2.221 1.00 96.75 85 PHE A N 1
ATOM 697 C CA . PHE A 1 85 ? 3.122 -5.005 3.248 1.00 96.75 85 PHE A CA 1
ATOM 698 C C . PHE A 1 85 ? 3.962 -5.876 4.184 1.00 96.75 85 PHE A C 1
ATOM 700 O O . PHE A 1 85 ? 5.020 -5.411 4.596 1.00 96.75 85 PHE A O 1
ATOM 707 N N . GLU A 1 86 ? 3.567 -7.116 4.475 1.00 96.19 86 GLU A N 1
ATOM 708 C CA . GLU A 1 86 ? 4.325 -8.012 5.359 1.00 96.19 86 GLU A CA 1
ATOM 709 C C . GLU A 1 86 ? 5.738 -8.322 4.814 1.00 96.19 86 GLU A C 1
ATOM 711 O O . GLU A 1 86 ? 6.689 -8.446 5.584 1.00 96.19 86 GLU A O 1
ATOM 716 N N . GLU A 1 87 ? 5.929 -8.328 3.491 1.00 94.62 87 GLU A N 1
ATOM 717 C CA . GLU A 1 87 ? 7.245 -8.535 2.860 1.00 94.62 87 GLU A CA 1
ATOM 718 C C . GLU A 1 87 ? 8.133 -7.281 2.893 1.00 94.62 87 GLU A C 1
ATOM 720 O O . GLU A 1 87 ? 9.359 -7.362 2.805 1.00 94.62 87 GLU A O 1
ATOM 725 N N . TYR A 1 88 ? 7.525 -6.103 3.050 1.00 94.69 88 TYR A N 1
ATOM 726 C CA . TYR A 1 88 ? 8.198 -4.805 2.994 1.00 94.69 88 TYR A CA 1
ATOM 727 C C . TYR A 1 88 ? 8.350 -4.158 4.376 1.00 94.69 88 TYR A C 1
ATOM 729 O O . TYR A 1 88 ? 8.461 -2.940 4.482 1.00 94.69 88 TYR A O 1
ATOM 737 N N . GLN A 1 89 ? 8.395 -4.935 5.460 1.00 95.00 89 GLN A N 1
ATOM 738 C CA . GLN A 1 89 ? 8.563 -4.383 6.816 1.00 95.00 89 GLN A CA 1
ATOM 739 C C . GLN A 1 89 ? 9.978 -3.855 7.105 1.00 95.00 89 GLN A C 1
ATOM 741 O O . GLN A 1 89 ? 10.173 -3.074 8.034 1.00 95.00 89 GLN A O 1
ATOM 746 N N . GLN A 1 90 ? 10.970 -4.221 6.291 1.00 87.62 90 GLN A N 1
ATOM 747 C CA . GLN A 1 90 ? 12.339 -3.714 6.390 1.00 87.62 90 GLN A CA 1
ATOM 748 C C . GLN A 1 90 ? 12.744 -2.994 5.104 1.00 87.62 90 GLN A C 1
ATOM 750 O O . GLN A 1 90 ? 12.356 -3.388 4.003 1.00 87.62 90 GLN A O 1
ATOM 755 N N . LYS A 1 91 ? 13.578 -1.954 5.230 1.00 73.62 91 LYS A N 1
ATOM 756 C CA . LYS A 1 91 ? 14.161 -1.290 4.060 1.00 73.62 91 LYS A CA 1
ATOM 757 C C . LYS A 1 91 ? 15.012 -2.288 3.285 1.00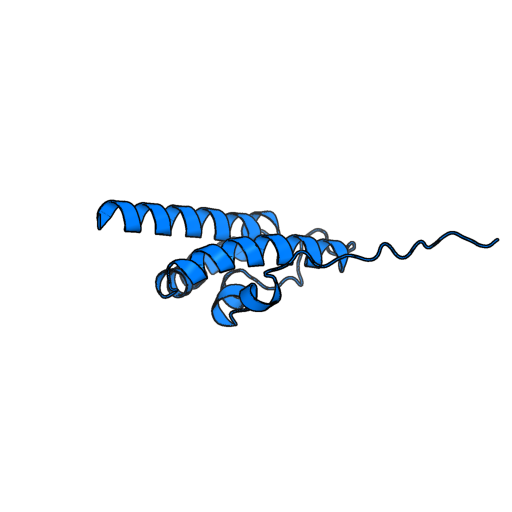 73.62 91 LYS A C 1
ATOM 759 O O . LYS A 1 91 ? 15.997 -2.813 3.809 1.00 73.62 91 LYS A O 1
ATOM 764 N N . VAL A 1 92 ? 14.661 -2.516 2.022 1.00 66.06 92 VAL A N 1
ATOM 765 C CA . VAL A 1 92 ? 15.483 -3.331 1.129 1.00 66.06 92 VAL A CA 1
ATOM 766 C C . VAL A 1 92 ? 16.835 -2.636 0.990 1.00 66.06 92 VAL A C 1
ATOM 768 O O . VAL A 1 92 ? 16.916 -1.507 0.505 1.00 66.06 92 VAL A O 1
ATOM 771 N N . LYS A 1 93 ? 17.916 -3.295 1.426 1.00 56.94 93 LYS A N 1
ATOM 772 C CA . LYS A 1 93 ? 19.277 -2.811 1.174 1.00 56.94 93 LYS A CA 1
ATOM 773 C C . LYS A 1 93 ? 19.519 -2.871 -0.330 1.00 56.94 93 LYS A C 1
ATOM 775 O O . LYS A 1 93 ? 19.870 -3.918 -0.869 1.00 56.94 93 LYS A O 1
ATOM 780 N N . VAL A 1 94 ? 19.326 -1.750 -1.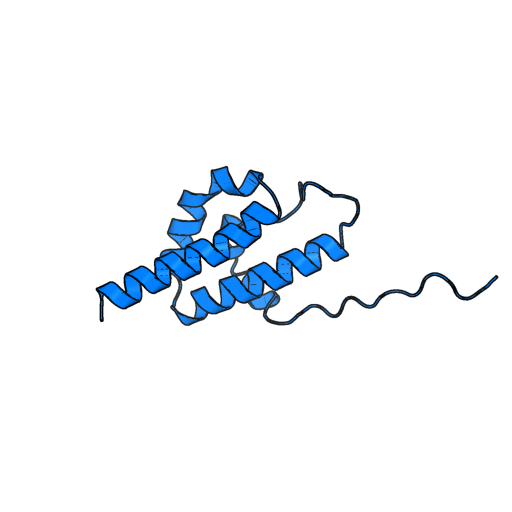016 1.00 56.75 94 VAL A N 1
ATOM 781 C CA . VAL A 1 94 ? 19.743 -1.609 -2.408 1.00 56.75 94 VAL A CA 1
ATOM 782 C C . VAL A 1 94 ? 21.268 -1.626 -2.390 1.00 56.75 94 VAL A C 1
ATOM 784 O O . VAL A 1 94 ? 21.903 -0.631 -2.041 1.00 56.75 94 VAL A O 1
ATOM 787 N N . LYS A 1 95 ? 21.880 -2.776 -2.700 1.00 49.62 95 LYS A N 1
ATOM 788 C CA . LYS A 1 95 ? 23.302 -2.798 -3.044 1.00 49.62 95 LYS A CA 1
ATOM 789 C C . LYS A 1 95 ? 23.444 -1.866 -4.244 1.00 49.62 95 LYS A C 1
ATOM 791 O O . LYS A 1 95 ? 22.941 -2.180 -5.319 1.00 49.62 95 LYS A O 1
ATOM 796 N N . LYS A 1 96 ? 24.072 -0.704 -4.048 1.00 48.28 96 LYS A N 1
ATOM 797 C CA . LYS A 1 96 ? 24.649 0.048 -5.160 1.00 48.28 96 LYS A CA 1
ATOM 798 C C . LYS A 1 96 ? 25.676 -0.891 -5.776 1.00 48.28 96 LYS A C 1
ATOM 800 O O . LYS A 1 96 ? 26.745 -1.073 -5.202 1.00 48.28 96 LYS A O 1
ATOM 805 N N . GLU A 1 97 ? 25.335 -1.545 -6.877 1.00 50.84 97 GLU A N 1
ATOM 806 C CA . GLU A 1 97 ? 26.362 -2.120 -7.731 1.00 50.84 97 GLU A CA 1
ATOM 807 C C . GLU A 1 97 ? 27.191 -0.939 -8.230 1.00 50.84 97 GLU A C 1
ATOM 809 O O . GLU A 1 97 ? 26.726 -0.095 -8.995 1.00 50.84 97 GLU A O 1
ATOM 814 N N . THR A 1 98 ? 28.395 -0.810 -7.683 1.00 45.22 98 THR A N 1
ATOM 815 C CA . THR A 1 98 ? 29.433 0.080 -8.186 1.00 45.22 98 THR A CA 1
ATOM 816 C C . THR A 1 98 ? 29.836 -0.417 -9.569 1.00 45.22 98 THR A C 1
ATOM 818 O O . THR A 1 98 ? 30.771 -1.200 -9.711 1.00 45.22 98 THR A O 1
ATOM 821 N N . LEU A 1 99 ? 29.107 0.016 -10.595 1.00 55.94 99 LEU A N 1
ATOM 822 C CA . LEU A 1 99 ? 29.599 0.021 -11.965 1.00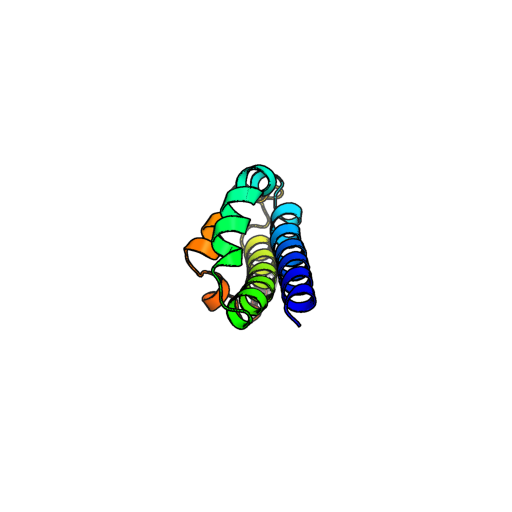 55.94 99 LEU A CA 1
ATOM 823 C C . LEU A 1 99 ? 30.612 1.162 -12.076 1.00 55.94 99 LEU A C 1
ATOM 825 O O . LEU A 1 99 ? 30.225 2.328 -12.123 1.00 55.94 99 LEU A O 1
ATOM 829 N N . GLY A 1 100 ? 31.903 0.833 -12.077 1.00 47.12 100 GLY A N 1
ATOM 830 C CA . GLY A 1 100 ? 32.953 1.810 -12.372 1.00 47.12 100 GLY A CA 1
ATOM 831 C C . GLY A 1 100 ? 34.264 1.547 -11.651 1.00 47.12 100 GLY A C 1
ATOM 832 O O . GLY A 1 100 ? 34.707 2.369 -10.858 1.00 47.12 100 GLY A O 1
ATOM 833 N N . GLY A 1 101 ? 34.878 0.397 -11.913 1.00 47.88 101 GLY A N 1
ATOM 834 C CA . GLY A 1 101 ? 36.207 0.070 -11.412 1.00 47.88 101 GLY A CA 1
ATOM 835 C C . GLY A 1 101 ? 36.876 -0.973 -12.291 1.00 47.88 101 GLY A C 1
ATOM 836 O O . GLY A 1 101 ? 37.050 -2.092 -11.837 1.00 47.88 101 GLY A O 1
ATOM 837 N N . LEU A 1 102 ? 37.143 -0.618 -13.550 1.00 46.31 102 LEU A N 1
ATOM 838 C CA . LEU A 1 102 ? 38.279 -1.052 -14.378 1.00 46.31 102 LEU A CA 1
ATOM 839 C C . LEU A 1 102 ? 38.012 -0.595 -15.819 1.00 46.31 102 LEU A C 1
ATOM 841 O O . LEU A 1 102 ? 37.242 -1.252 -16.513 1.00 46.31 102 LEU A O 1
ATOM 845 N N . ILE A 1 103 ? 38.617 0.519 -16.239 1.00 48.97 103 ILE A N 1
ATOM 846 C CA . ILE A 1 103 ? 39.502 0.587 -17.416 1.00 48.97 103 ILE A CA 1
ATOM 847 C C . ILE A 1 103 ? 40.495 1.723 -17.173 1.00 48.97 103 ILE A C 1
ATOM 849 O O . ILE A 1 103 ? 40.028 2.802 -16.743 1.00 48.97 103 ILE A O 1
#

pLDDT: mean 88.86, std 15.75, range [45.22, 98.62]

Radius of gyration: 15.8 Å; chains: 1; bounding box: 54×20×40 Å

InterPro domains:
  IPR009696 Putative replisome organiser, C-terminal [PF06926] (11-101)

Foldseek 3Di:
DVVVVVVVLVVLLCLLLVLQCVLAVVQVVCSVLLSVLSVPDDPVLSVLSNQLSNLLSVVLCLVCVPCSRPPVDDHSNRCSVVSVSVVRNDRDPPPPPPPDPDD

Organism: Lactococcus lactis subsp. cremoris (NCBI:txid1359)